Protein AF-A0A392S7H6-F1 (afdb_monomer_lite)

pLDDT: mean 86.93, std 18.19, range [43.28, 98.69]

Sequence (85 aa):
EKGNVPYVVNNGAGVFTRSPKETARIVAEWFSTKQDELKTMSENALKLANPEAVFNIVRDIHELAKQREPGAFPYELTASFTSII

Foldseek 3Di:
DVVVQCVLVVLLLDHDDPDPVVVVVVVVCCVPVNVVSNVVSVVSVVVPDDPCVVVVVVVVVVVVVVVDPPPPDPPPVPVVVVPPD

Structure (mmCIF, N/CA/C/O backbone):
data_AF-A0A392S7H6-F1
#
_entry.id   AF-A0A392S7H6-F1
#
loop_
_atom_site.group_PDB
_atom_site.id
_atom_site.type_symbol
_atom_site.label_atom_id
_atom_site.label_alt_id
_atom_site.label_comp_id
_atom_site.label_asym_id
_atom_site.label_entity_id
_atom_site.label_seq_id
_atom_site.pdbx_PDB_ins_code
_atom_site.Cartn_x
_atom_site.Cartn_y
_atom_site.Cartn_z
_atom_site.occupancy
_atom_site.B_iso_or_equiv
_atom_site.auth_seq_id
_atom_site.auth_comp_id
_atom_site.auth_asym_id
_atom_site.auth_atom_id
_atom_site.pdbx_PDB_model_num
ATOM 1 N N . GLU A 1 1 ? 4.440 -14.877 -4.375 1.00 59.97 1 GLU A N 1
ATOM 2 C CA . GLU A 1 1 ? 3.383 -14.378 -3.464 1.00 59.97 1 GLU A CA 1
ATOM 3 C C . GLU A 1 1 ? 3.778 -14.301 -1.979 1.00 59.97 1 GLU A C 1
ATOM 5 O O . GLU A 1 1 ? 3.423 -13.324 -1.335 1.00 59.97 1 GLU A O 1
ATOM 10 N N . LYS A 1 2 ? 4.563 -15.246 -1.420 1.00 62.94 2 LYS A N 1
ATOM 11 C CA . LYS A 1 2 ? 4.971 -15.228 0.011 1.00 62.94 2 LYS A CA 1
ATOM 12 C C . LYS A 1 2 ? 5.661 -13.935 0.501 1.00 62.94 2 LYS A C 1
ATOM 14 O O . LYS A 1 2 ? 5.620 -13.672 1.696 1.00 62.94 2 LYS A O 1
ATOM 19 N N . GLY A 1 3 ? 6.268 -13.140 -0.386 1.00 83.31 3 GLY A N 1
ATOM 20 C CA . GLY A 1 3 ? 6.939 -11.877 -0.034 1.00 83.31 3 GLY A CA 1
ATOM 21 C C . GLY A 1 3 ? 6.015 -10.661 0.105 1.00 83.31 3 GLY A C 1
ATOM 22 O O . GLY A 1 3 ? 6.399 -9.680 0.734 1.00 83.31 3 GLY A O 1
ATOM 23 N N . ASN A 1 4 ? 4.787 -10.730 -0.416 1.00 92.94 4 ASN A N 1
ATOM 24 C CA . ASN A 1 4 ? 3.894 -9.568 -0.463 1.00 92.94 4 ASN A CA 1
ATOM 25 C C . ASN A 1 4 ? 3.349 -9.226 0.929 1.00 92.94 4 ASN A C 1
ATOM 27 O O . ASN A 1 4 ? 3.258 -8.058 1.292 1.00 92.94 4 ASN A O 1
ATOM 31 N N . VAL A 1 5 ? 3.034 -10.250 1.730 1.00 94.75 5 VAL A N 1
ATOM 32 C CA . VAL A 1 5 ? 2.525 -10.060 3.095 1.00 94.75 5 VAL A CA 1
ATOM 33 C C . VAL A 1 5 ? 3.570 -9.373 3.985 1.00 94.75 5 VAL A C 1
ATOM 35 O O . VAL A 1 5 ? 3.245 -8.323 4.539 1.00 94.75 5 VAL A O 1
ATOM 38 N N . PRO A 1 6 ? 4.826 -9.865 4.088 1.00 95.62 6 PRO A N 1
ATOM 39 C CA . PRO A 1 6 ? 5.871 -9.138 4.803 1.00 95.62 6 PRO A CA 1
ATOM 40 C C . PRO A 1 6 ? 6.098 -7.721 4.272 1.00 95.62 6 PRO A C 1
ATOM 42 O O . PRO A 1 6 ? 6.307 -6.819 5.070 1.00 95.62 6 PRO A O 1
ATOM 45 N N . TYR A 1 7 ? 6.024 -7.497 2.955 1.00 96.62 7 TYR A N 1
ATOM 46 C CA . TYR A 1 7 ? 6.194 -6.159 2.385 1.00 96.62 7 TYR A CA 1
ATOM 47 C C . TYR A 1 7 ? 5.128 -5.174 2.886 1.00 96.62 7 TYR A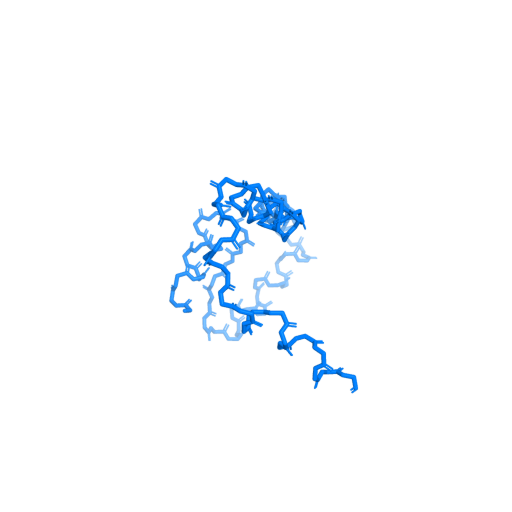 C 1
ATOM 49 O O . TYR A 1 7 ? 5.470 -4.079 3.316 1.00 96.62 7 TYR A O 1
ATOM 57 N N . VAL A 1 8 ? 3.851 -5.561 2.905 1.00 97.12 8 VAL A N 1
ATOM 58 C CA . VAL A 1 8 ? 2.767 -4.691 3.397 1.00 97.12 8 VAL A CA 1
ATOM 59 C C . VAL A 1 8 ? 2.858 -4.476 4.911 1.00 97.12 8 VAL A C 1
ATOM 61 O O . VAL A 1 8 ? 2.782 -3.341 5.380 1.00 97.12 8 VAL A O 1
ATOM 64 N N . VAL A 1 9 ? 3.046 -5.557 5.674 1.00 97.00 9 VAL A N 1
ATOM 65 C CA . VAL A 1 9 ? 3.020 -5.516 7.145 1.00 97.00 9 VAL A CA 1
ATOM 66 C C . VAL A 1 9 ? 4.247 -4.801 7.710 1.00 97.00 9 VAL A C 1
ATOM 68 O O . VAL A 1 9 ? 4.104 -3.930 8.563 1.00 97.00 9 VAL A O 1
ATOM 71 N N . ASN A 1 10 ? 5.450 -5.102 7.212 1.00 97.44 10 ASN A N 1
ATOM 72 C CA . ASN A 1 10 ? 6.685 -4.506 7.734 1.00 97.44 10 ASN A CA 1
ATOM 73 C C . ASN A 1 10 ? 6.807 -3.017 7.396 1.00 97.44 10 ASN A C 1
ATOM 75 O O . ASN A 1 10 ? 7.468 -2.285 8.125 1.00 97.44 10 ASN A O 1
ATOM 79 N N . ASN A 1 11 ? 6.165 -2.561 6.317 1.00 98.00 11 ASN A N 1
ATOM 80 C CA . ASN A 1 11 ? 6.078 -1.138 5.991 1.00 98.00 11 ASN A CA 1
ATOM 81 C C . ASN A 1 11 ? 4.883 -0.440 6.667 1.00 98.00 11 ASN A C 1
ATOM 83 O O . ASN A 1 11 ? 4.620 0.727 6.388 1.00 98.00 11 ASN A O 1
ATOM 87 N N . GLY A 1 12 ? 4.137 -1.137 7.533 1.00 97.88 12 GLY A N 1
ATOM 88 C CA . GLY A 1 12 ? 3.011 -0.561 8.266 1.00 97.88 12 GLY A CA 1
ATOM 89 C C . GLY A 1 12 ? 1.907 -0.023 7.355 1.00 97.88 12 GLY A C 1
ATOM 90 O O . GLY A 1 12 ? 1.262 0.958 7.712 1.00 97.88 12 GLY A O 1
ATOM 91 N N . ALA A 1 13 ? 1.729 -0.617 6.172 1.00 98.19 13 ALA A N 1
ATOM 92 C CA . ALA A 1 13 ? 0.689 -0.251 5.208 1.00 98.19 13 ALA A CA 1
ATOM 93 C C . ALA A 1 13 ? -0.563 -1.139 5.332 1.00 98.19 13 ALA A C 1
ATOM 95 O O . ALA A 1 13 ? -1.542 -0.951 4.615 1.00 98.19 13 ALA A O 1
ATOM 96 N N . GLY A 1 14 ? -0.531 -2.127 6.226 1.00 97.62 14 GLY A N 1
ATOM 97 C CA . GLY A 1 14 ? -1.643 -3.028 6.478 1.00 97.62 14 GLY A CA 1
ATOM 98 C C . GLY A 1 14 ? -1.309 -4.082 7.524 1.00 97.62 14 GLY A C 1
ATOM 99 O O . GLY A 1 14 ? -0.189 -4.170 8.026 1.00 97.62 14 GLY A O 1
ATOM 100 N N . VAL A 1 15 ? -2.299 -4.918 7.820 1.00 97.50 15 VAL A N 1
ATOM 101 C CA . VAL A 1 15 ? -2.202 -6.033 8.768 1.00 97.50 15 VAL A CA 1
ATOM 102 C C . VAL A 1 15 ? -2.582 -7.342 8.083 1.00 97.50 15 VAL A C 1
ATOM 104 O O . VAL A 1 15 ? -3.270 -7.347 7.063 1.00 97.50 15 VAL A O 1
ATOM 107 N N . PHE A 1 16 ? -2.147 -8.472 8.643 1.00 96.44 16 PHE A N 1
ATOM 108 C CA . PHE A 1 16 ? -2.461 -9.797 8.111 1.00 96.44 16 PHE A CA 1
ATOM 109 C C . PHE A 1 16 ? -3.158 -10.662 9.160 1.00 96.44 16 PHE A C 1
ATOM 111 O O . PHE A 1 16 ? -2.645 -10.869 10.256 1.00 96.44 16 PHE A O 1
ATOM 118 N N . THR A 1 17 ? -4.308 -11.223 8.795 1.00 96.75 17 THR A N 1
ATOM 119 C CA . THR A 1 17 ? -5.019 -12.229 9.585 1.00 96.75 17 THR A CA 1
ATOM 120 C C . THR A 1 17 ? -5.693 -13.235 8.657 1.00 96.75 17 THR A C 1
ATOM 122 O O . THR A 1 17 ? -6.069 -12.904 7.5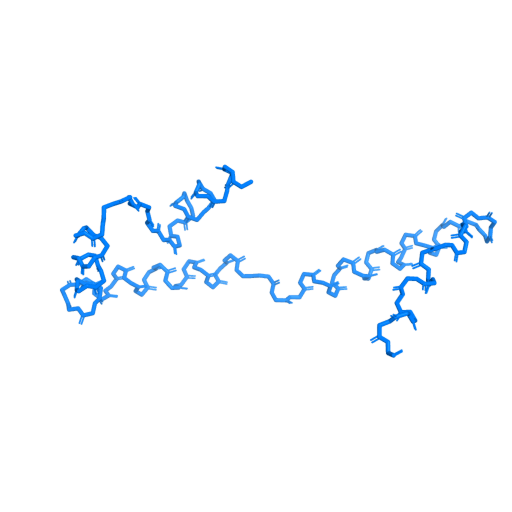35 1.00 96.75 17 THR A O 1
ATOM 125 N N . ARG A 1 18 ? -5.843 -14.480 9.119 1.00 96.62 18 ARG A N 1
ATOM 126 C CA . ARG A 1 18 ? -6.588 -15.539 8.410 1.00 96.62 18 ARG A CA 1
ATOM 127 C C . ARG A 1 18 ? -8.004 -15.739 8.956 1.00 96.62 18 ARG A C 1
ATOM 129 O O . ARG A 1 18 ? -8.743 -16.561 8.427 1.00 96.62 18 ARG A O 1
ATOM 136 N N . SER A 1 19 ? -8.365 -15.042 10.034 1.00 98.31 19 SER A N 1
ATOM 137 C CA . SER A 1 19 ? -9.654 -15.200 10.708 1.00 98.31 19 SER A CA 1
ATOM 138 C C . SER A 1 19 ? -10.653 -14.157 10.200 1.00 98.31 19 SER A C 1
ATOM 140 O O . SER A 1 19 ? -10.434 -12.969 10.434 1.00 98.31 19 SER A O 1
ATOM 142 N N . PRO A 1 20 ? -11.789 -14.564 9.602 1.00 98.25 20 PRO A N 1
ATOM 143 C CA . PRO A 1 20 ? -12.824 -13.623 9.170 1.00 98.25 20 PRO A CA 1
ATOM 144 C C . PRO A 1 20 ? -13.385 -12.770 10.315 1.00 98.25 20 PRO A C 1
ATOM 146 O O . PRO A 1 20 ? -13.678 -11.591 10.128 1.00 98.25 20 PRO A O 1
ATOM 149 N N . LYS A 1 21 ? -13.493 -13.346 11.522 1.00 98.56 21 LYS A N 1
ATOM 150 C CA . LYS A 1 21 ? -13.940 -12.617 12.721 1.00 98.56 21 LYS A CA 1
ATOM 151 C C . LYS A 1 21 ? -12.972 -11.496 13.087 1.00 98.56 21 LYS A C 1
ATOM 153 O O . LYS A 1 21 ? -13.401 -10.409 13.456 1.00 98.56 21 LYS A O 1
ATOM 158 N N . GLU A 1 22 ? -11.678 -11.767 12.959 1.00 98.44 22 GLU A N 1
ATOM 159 C CA . GLU A 1 22 ? -10.641 -10.786 13.256 1.00 98.44 22 GLU A CA 1
ATOM 160 C C . GLU A 1 22 ? -10.582 -9.694 12.186 1.00 98.44 22 GLU A C 1
ATOM 162 O O . GLU A 1 22 ? -10.479 -8.520 12.524 1.00 98.44 22 GLU A O 1
ATOM 167 N N . THR A 1 23 ? -10.752 -10.050 10.908 1.00 98.31 23 THR A N 1
ATOM 168 C CA . THR A 1 23 ? -10.903 -9.070 9.822 1.00 98.31 23 THR A CA 1
ATOM 169 C C . THR A 1 23 ? -12.064 -8.115 10.094 1.00 98.31 23 THR A C 1
ATOM 171 O O . THR A 1 23 ? -11.881 -6.903 10.023 1.00 98.31 23 THR A O 1
ATOM 174 N N . ALA A 1 24 ? -13.241 -8.639 10.454 1.00 98.44 24 ALA A N 1
ATOM 175 C CA . ALA A 1 24 ? -14.408 -7.813 10.758 1.00 98.44 24 ALA A CA 1
ATOM 176 C C . ALA A 1 24 ? -14.160 -6.879 11.954 1.00 98.44 24 ALA A C 1
ATOM 178 O O . ALA A 1 24 ? -14.518 -5.704 11.896 1.00 98.44 24 ALA A O 1
ATOM 179 N N . ARG A 1 25 ? -13.503 -7.380 13.009 1.00 98.56 25 ARG A N 1
ATOM 180 C CA . ARG A 1 25 ? -13.131 -6.581 14.184 1.00 98.56 25 ARG A CA 1
ATOM 181 C C . ARG A 1 25 ? -12.191 -5.432 13.813 1.00 98.56 25 ARG A C 1
ATOM 183 O O . ARG A 1 25 ? -12.472 -4.295 14.170 1.00 98.56 25 ARG A O 1
ATOM 190 N N . ILE A 1 26 ? -11.116 -5.714 13.073 1.00 98.44 26 ILE A N 1
ATOM 191 C CA . ILE A 1 26 ? -10.123 -4.710 12.650 1.00 98.44 26 ILE A CA 1
ATOM 192 C C . ILE A 1 26 ? -10.784 -3.610 11.812 1.00 98.44 26 ILE A C 1
ATOM 194 O O . ILE A 1 26 ? -10.595 -2.430 12.094 1.00 98.44 26 ILE A O 1
ATOM 198 N N . VAL A 1 27 ? -11.603 -3.985 10.824 1.00 98.25 27 VAL A N 1
ATOM 199 C CA . VAL A 1 27 ? -12.299 -3.012 9.967 1.00 98.25 27 VAL A CA 1
ATOM 200 C C . VAL A 1 27 ? -13.269 -2.149 10.780 1.00 98.25 27 VAL A C 1
ATOM 202 O O . VAL A 1 27 ? -13.301 -0.932 10.602 1.00 98.25 27 VAL A O 1
ATOM 205 N N . ALA A 1 28 ? -14.027 -2.746 11.706 1.00 98.56 28 ALA A N 1
ATOM 206 C CA . ALA A 1 28 ? -14.931 -1.998 12.577 1.00 98.56 28 ALA A CA 1
ATOM 207 C C . ALA A 1 28 ? -14.179 -0.999 13.473 1.00 98.56 28 ALA A C 1
ATOM 209 O O . ALA A 1 28 ? -14.635 0.130 13.656 1.00 98.56 28 ALA A O 1
ATOM 210 N N . GLU A 1 29 ? -13.016 -1.381 14.005 1.00 98.44 29 GLU A N 1
ATOM 211 C CA . GLU A 1 29 ? -12.167 -0.492 14.802 1.00 98.44 29 GLU A CA 1
ATOM 212 C C . GLU A 1 29 ? -11.606 0.662 13.970 1.00 98.44 29 GLU A C 1
ATOM 214 O O . GLU A 1 29 ? -11.696 1.811 14.397 1.00 98.44 29 GLU A O 1
ATOM 219 N N . TRP A 1 30 ? -11.094 0.399 12.765 1.00 98.50 30 TRP A N 1
ATOM 220 C CA . TRP A 1 30 ? -10.602 1.445 11.861 1.00 98.50 30 TRP A CA 1
ATOM 221 C C . TRP A 1 30 ? -11.659 2.503 11.537 1.00 98.50 30 TRP A C 1
ATOM 223 O O . TRP A 1 30 ? -11.324 3.675 11.393 1.00 98.50 30 TRP A O 1
ATOM 233 N N . PHE A 1 31 ? -12.935 2.117 11.467 1.00 98.06 31 PHE A N 1
ATOM 234 C CA . PHE A 1 31 ? -14.046 3.042 11.219 1.00 98.06 31 PHE A CA 1
ATOM 235 C C . PHE A 1 31 ? -14.653 3.637 12.497 1.00 98.06 31 PHE A C 1
ATOM 237 O O . PHE A 1 31 ? -15.615 4.399 12.423 1.00 98.06 31 PHE A O 1
ATOM 244 N N . SER A 1 32 ? -14.105 3.320 13.672 1.00 97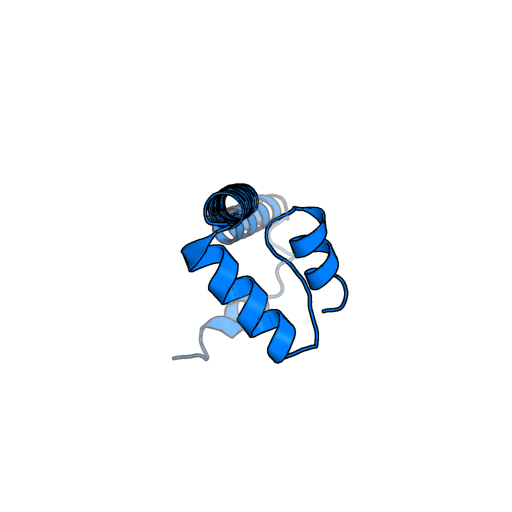.88 32 SER A N 1
ATOM 245 C CA . SER A 1 32 ? -14.594 3.826 14.954 1.00 97.88 32 SER A CA 1
ATOM 246 C C . SER A 1 32 ? -13.451 4.292 15.856 1.00 97.88 32 SER A C 1
ATOM 248 O O . SER A 1 32 ? -13.037 5.445 15.773 1.00 97.88 32 SER A O 1
ATOM 250 N N . THR A 1 33 ? -12.944 3.416 16.717 1.00 97.88 33 THR A N 1
ATOM 251 C CA . THR A 1 33 ? -12.010 3.729 17.804 1.00 97.8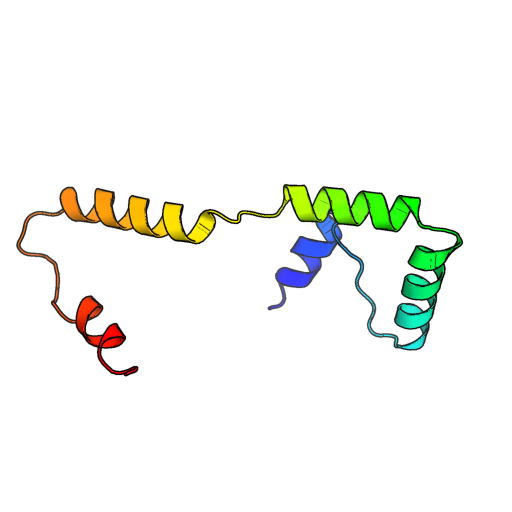8 33 THR A CA 1
ATOM 252 C C . THR A 1 33 ? -10.552 3.844 17.364 1.00 97.88 33 THR A C 1
ATOM 254 O O . THR A 1 33 ? -9.731 4.325 18.138 1.00 97.88 33 THR A O 1
ATOM 257 N N . LYS A 1 34 ? -10.215 3.422 16.140 1.00 98.00 34 LYS A N 1
ATOM 258 C CA . LYS A 1 34 ? -8.844 3.353 15.609 1.00 98.00 34 LYS A CA 1
ATOM 259 C C . LYS A 1 34 ? -8.667 4.064 14.265 1.00 98.00 34 LYS A C 1
ATOM 261 O O . LYS A 1 34 ? -7.910 3.611 13.406 1.00 98.00 34 LYS A O 1
ATOM 266 N N . GLN A 1 35 ? -9.340 5.197 14.083 1.00 98.00 35 GLN A N 1
ATOM 267 C CA . GLN A 1 35 ? -9.207 6.012 12.868 1.00 98.00 35 GLN A CA 1
ATOM 268 C C . GLN A 1 35 ? -7.771 6.514 12.644 1.00 98.00 35 GLN A C 1
ATOM 270 O O . GLN A 1 35 ? -7.314 6.558 11.505 1.00 98.00 35 GLN A O 1
ATOM 275 N N . ASP A 1 36 ? -7.027 6.816 13.712 1.00 98.19 36 ASP A N 1
ATOM 276 C CA . ASP A 1 36 ? -5.622 7.237 13.610 1.00 98.19 36 ASP A CA 1
ATOM 277 C C . ASP A 1 36 ? -4.705 6.114 13.100 1.00 98.19 36 ASP A C 1
ATOM 279 O O . ASP A 1 36 ? -3.755 6.366 12.354 1.00 98.19 36 ASP A O 1
ATOM 283 N N . GLU A 1 37 ? -5.010 4.862 13.454 1.00 98.00 37 GLU A N 1
ATOM 284 C CA . GLU A 1 37 ? -4.297 3.683 12.955 1.00 98.00 37 GLU A CA 1
ATOM 285 C C . GLU A 1 37 ? -4.536 3.520 11.445 1.00 98.00 37 GLU A C 1
ATOM 287 O O . GLU A 1 37 ? -3.586 3.371 10.674 1.00 98.00 37 GLU A O 1
ATOM 292 N N . LEU A 1 38 ? -5.798 3.648 11.011 1.00 98.44 38 LEU A N 1
ATOM 293 C CA . LEU A 1 38 ? -6.174 3.637 9.595 1.00 98.44 38 LEU A CA 1
ATOM 294 C C . LEU A 1 38 ? -5.492 4.771 8.819 1.00 98.44 38 LEU A C 1
ATOM 296 O O . LEU A 1 38 ? -4.936 4.540 7.745 1.00 98.44 38 LEU A O 1
ATOM 300 N N . LYS A 1 39 ? -5.506 5.994 9.362 1.00 98.50 39 LYS A N 1
ATOM 301 C CA . LYS A 1 39 ? -4.875 7.162 8.740 1.00 98.50 39 LYS A CA 1
ATOM 302 C C . LYS A 1 39 ? -3.373 6.951 8.567 1.00 98.50 39 LYS A C 1
ATOM 304 O O . LYS A 1 39 ? -2.848 7.166 7.478 1.00 98.50 39 LYS A O 1
ATOM 309 N N . THR A 1 40 ? -2.701 6.455 9.604 1.00 98.50 40 THR A N 1
ATOM 310 C CA . THR A 1 40 ? -1.265 6.151 9.562 1.00 98.50 40 THR A CA 1
ATOM 311 C C . THR A 1 40 ? -0.943 5.105 8.491 1.00 98.50 40 THR A C 1
ATOM 313 O O . THR A 1 40 ? -0.024 5.299 7.694 1.00 98.50 40 THR A O 1
ATOM 316 N N . MET A 1 41 ? -1.719 4.017 8.414 1.00 98.44 41 MET A N 1
ATOM 317 C CA . MET A 1 41 ? -1.545 3.006 7.363 1.00 98.44 41 MET A CA 1
ATOM 318 C C . MET A 1 41 ? -1.787 3.575 5.965 1.00 98.44 41 MET A C 1
ATOM 320 O O . MET A 1 41 ? -1.030 3.267 5.047 1.00 98.44 41 MET A O 1
ATOM 324 N N . SER A 1 42 ? -2.791 4.441 5.803 1.00 98.44 42 SER A N 1
ATOM 325 C CA . SER A 1 42 ? -3.067 5.123 4.536 1.00 98.44 42 SER A CA 1
ATOM 326 C C . SER A 1 42 ? -1.897 6.007 4.099 1.00 98.44 42 SER A C 1
ATOM 328 O O . SER A 1 42 ? -1.505 5.985 2.934 1.00 98.44 42 SER A O 1
ATOM 330 N N . GLU A 1 43 ? -1.310 6.771 5.018 1.00 98.69 43 GLU A N 1
ATOM 331 C CA . GLU A 1 43 ? -0.133 7.598 4.736 1.00 98.69 43 GLU A CA 1
ATOM 332 C C . GLU A 1 43 ? 1.088 6.743 4.374 1.00 98.69 43 GLU A C 1
ATOM 334 O O . GLU A 1 43 ? 1.834 7.084 3.456 1.00 98.69 43 GLU A O 1
ATOM 339 N N . ASN A 1 44 ? 1.287 5.606 5.042 1.00 98.56 44 ASN A N 1
ATOM 340 C CA . ASN A 1 44 ? 2.359 4.672 4.698 1.00 98.56 44 ASN A CA 1
ATOM 341 C C . ASN A 1 44 ? 2.136 4.017 3.330 1.00 98.56 44 ASN A C 1
ATOM 343 O O . ASN A 1 44 ? 3.078 3.917 2.548 1.00 98.56 44 ASN A O 1
ATOM 347 N N . ALA A 1 45 ? 0.900 3.647 2.991 1.00 98.50 45 ALA A N 1
ATOM 348 C CA . ALA A 1 45 ? 0.561 3.131 1.668 1.00 98.50 45 ALA A CA 1
ATOM 349 C C . ALA A 1 45 ? 0.867 4.156 0.561 1.00 98.50 45 ALA A C 1
ATOM 351 O O . ALA A 1 45 ? 1.426 3.789 -0.471 1.00 98.50 45 ALA A O 1
ATOM 352 N N . LEU A 1 46 ? 0.588 5.443 0.798 1.00 98.38 46 LEU A N 1
ATOM 353 C CA . LEU A 1 46 ? 0.958 6.521 -0.126 1.00 98.38 46 LEU A CA 1
ATOM 354 C C . LEU A 1 46 ? 2.478 6.661 -0.286 1.00 98.38 46 LEU A C 1
ATOM 356 O O . LEU A 1 46 ? 2.942 6.869 -1.402 1.00 98.38 46 LEU A O 1
ATOM 360 N N . LYS A 1 47 ? 3.264 6.501 0.787 1.00 98.00 47 LYS A N 1
ATOM 361 C CA . LYS A 1 47 ? 4.741 6.528 0.711 1.00 98.00 47 LYS A CA 1
ATOM 362 C C . LYS A 1 47 ? 5.319 5.361 -0.095 1.00 98.00 47 LYS A C 1
ATOM 364 O O . LYS A 1 47 ? 6.367 5.519 -0.710 1.00 98.00 47 LYS A O 1
ATOM 369 N N . LEU A 1 48 ? 4.668 4.197 -0.071 1.00 97.69 48 LEU A N 1
ATOM 370 C CA . LEU A 1 48 ? 5.078 3.026 -0.857 1.00 97.69 48 LEU A CA 1
ATOM 371 C C . LEU A 1 48 ? 4.660 3.114 -2.326 1.00 97.69 48 LEU A C 1
ATOM 373 O O . LEU A 1 48 ? 5.206 2.393 -3.162 1.00 97.69 48 LEU A O 1
ATOM 377 N N . ALA A 1 49 ? 3.667 3.945 -2.643 1.00 97.56 49 ALA A N 1
ATOM 378 C CA . ALA A 1 49 ? 3.147 4.050 -3.992 1.00 97.56 49 ALA A CA 1
ATOM 379 C C . ALA A 1 49 ? 4.216 4.595 -4.950 1.00 97.56 49 ALA A C 1
ATOM 381 O O . ALA A 1 49 ? 4.875 5.597 -4.683 1.00 97.56 49 ALA A O 1
ATOM 382 N N . ASN A 1 50 ? 4.342 3.950 -6.109 1.00 97.62 50 ASN A N 1
ATOM 383 C CA . ASN A 1 50 ? 5.167 4.431 -7.212 1.00 97.62 50 ASN A CA 1
ATOM 384 C C . ASN A 1 50 ? 4.320 4.490 -8.493 1.00 97.62 50 ASN A C 1
ATOM 386 O O . ASN A 1 50 ? 4.397 3.576 -9.318 1.00 97.62 50 ASN A O 1
ATOM 390 N N . PRO A 1 51 ? 3.469 5.521 -8.651 1.00 98.00 51 PRO A N 1
ATOM 391 C CA . PRO A 1 51 ? 2.561 5.622 -9.795 1.00 98.00 51 PRO A CA 1
ATOM 392 C C . PRO A 1 51 ? 3.304 5.720 -11.137 1.00 98.00 51 PRO A C 1
ATOM 394 O O . PRO A 1 51 ? 2.815 5.221 -12.146 1.00 98.00 51 PRO A O 1
ATOM 397 N N . GLU A 1 52 ? 4.524 6.265 -11.138 1.00 98.06 52 GLU A N 1
ATOM 398 C CA . GLU A 1 52 ? 5.337 6.452 -12.345 1.00 98.06 52 GLU A CA 1
ATOM 399 C C . GLU A 1 52 ? 6.210 5.235 -12.697 1.00 98.06 52 GLU A C 1
ATOM 401 O O . GLU A 1 52 ? 7.001 5.291 -13.642 1.00 98.06 52 GLU A O 1
ATOM 406 N N . ALA A 1 53 ? 6.088 4.124 -11.958 1.00 98.00 53 ALA A N 1
ATOM 407 C CA . ALA A 1 53 ? 6.961 2.958 -12.102 1.00 98.00 53 ALA A CA 1
ATOM 408 C C . ALA A 1 53 ? 7.068 2.477 -13.556 1.00 98.00 53 ALA A C 1
ATOM 410 O O . ALA A 1 53 ? 8.172 2.263 -14.052 1.00 98.00 53 ALA A O 1
ATOM 411 N N . VAL A 1 54 ? 5.937 2.357 -14.257 1.00 97.81 54 VAL A N 1
ATOM 412 C CA . VAL A 1 54 ? 5.914 1.876 -15.645 1.00 97.81 54 VAL A CA 1
ATOM 413 C C . VAL A 1 54 ? 6.625 2.835 -16.602 1.00 97.81 54 VAL A C 1
ATOM 415 O O . VAL A 1 54 ? 7.391 2.389 -17.453 1.00 97.81 54 VAL A O 1
ATOM 418 N N . PHE A 1 55 ? 6.445 4.147 -16.437 1.00 98.00 55 PHE A N 1
ATOM 419 C CA . PHE A 1 55 ? 7.097 5.144 -17.285 1.00 98.00 55 PHE A CA 1
ATOM 420 C C . PHE A 1 55 ? 8.605 5.172 -17.061 1.00 98.00 55 PHE A C 1
ATOM 422 O O . PHE A 1 55 ? 9.365 5.314 -18.018 1.00 98.00 55 PHE A O 1
ATOM 429 N N . ASN A 1 56 ? 9.038 5.019 -15.811 1.00 98.19 56 ASN A N 1
ATOM 430 C CA . ASN A 1 56 ? 10.454 4.945 -15.470 1.00 98.19 56 ASN A CA 1
ATOM 431 C C . ASN A 1 56 ? 11.090 3.693 -16.082 1.00 98.19 56 ASN A C 1
ATOM 433 O O . ASN A 1 56 ? 12.081 3.810 -16.792 1.00 98.19 56 ASN A O 1
ATOM 437 N N . ILE A 1 57 ? 10.449 2.528 -15.937 1.00 97.62 57 ILE A N 1
ATOM 438 C CA . ILE A 1 57 ? 10.922 1.270 -16.535 1.00 97.62 57 ILE A CA 1
ATOM 439 C C . ILE A 1 57 ? 11.057 1.391 -18.058 1.00 97.62 57 ILE A C 1
ATOM 441 O O . ILE A 1 57 ? 12.085 1.024 -18.620 1.00 97.62 57 ILE A O 1
ATOM 445 N N . VAL A 1 58 ? 10.036 1.917 -18.744 1.00 97.38 58 VAL A N 1
ATOM 446 C CA . VAL A 1 58 ? 10.065 2.066 -20.209 1.00 97.38 58 VAL A CA 1
ATOM 447 C C . VAL A 1 58 ? 11.171 3.023 -20.648 1.00 97.38 58 VAL A C 1
ATOM 449 O O . VAL A 1 58 ? 11.867 2.748 -21.624 1.00 97.38 58 VAL A O 1
ATOM 452 N N . ARG A 1 59 ? 11.361 4.130 -19.926 1.00 96.81 59 ARG A N 1
ATOM 453 C CA . ARG A 1 59 ? 12.425 5.100 -20.207 1.00 96.81 59 ARG A CA 1
ATOM 454 C C . ARG A 1 59 ? 13.806 4.482 -20.032 1.00 96.81 59 ARG A C 1
ATOM 456 O O . ARG A 1 59 ? 14.643 4.648 -20.910 1.00 96.81 59 ARG A O 1
ATOM 463 N N . ASP A 1 60 ? 14.013 3.721 -18.963 1.00 96.38 60 ASP A N 1
ATOM 464 C CA . ASP A 1 60 ? 15.278 3.031 -18.707 1.00 96.38 60 ASP A CA 1
ATOM 465 C C . ASP A 1 60 ? 15.583 2.012 -19.813 1.00 96.38 60 ASP A C 1
ATOM 467 O O . ASP A 1 60 ? 16.693 1.978 -20.343 1.00 96.38 60 ASP A O 1
ATOM 471 N N . ILE A 1 61 ? 14.582 1.228 -20.232 1.00 95.50 61 ILE A N 1
ATOM 472 C CA . ILE A 1 61 ? 14.715 0.286 -21.354 1.00 95.50 61 ILE A CA 1
ATOM 473 C C . ILE A 1 61 ? 15.056 1.025 -22.654 1.00 95.50 61 ILE A C 1
ATOM 475 O O . ILE A 1 61 ? 15.928 0.576 -23.397 1.00 95.50 61 ILE A O 1
ATOM 479 N N . HIS A 1 62 ? 14.396 2.151 -22.933 1.00 92.19 62 HIS A N 1
ATOM 480 C CA . HIS A 1 62 ? 14.652 2.966 -24.123 1.00 92.19 62 HIS A CA 1
ATOM 481 C C . HIS A 1 62 ? 16.081 3.514 -24.156 1.00 92.19 62 HIS A C 1
ATOM 483 O O . HIS A 1 62 ? 16.752 3.440 -25.185 1.00 92.19 62 HIS A O 1
ATOM 489 N N . GLU A 1 63 ? 16.584 4.021 -23.032 1.00 93.81 63 GLU A N 1
ATOM 490 C CA . GLU A 1 63 ? 17.963 4.511 -22.958 1.00 93.81 63 GLU A CA 1
ATOM 491 C C . GLU A 1 63 ? 18.985 3.370 -23.077 1.00 93.81 63 GLU A C 1
ATOM 493 O O . GLU A 1 63 ? 19.969 3.507 -23.804 1.00 93.81 63 GLU A O 1
ATOM 498 N N . LEU A 1 64 ? 18.725 2.207 -22.468 1.00 93.69 64 LEU A N 1
ATOM 499 C CA . LEU A 1 64 ? 19.549 1.006 -22.660 1.00 93.69 64 LEU A CA 1
ATOM 500 C C . LEU A 1 64 ? 19.547 0.528 -24.120 1.00 93.69 64 LEU A C 1
ATOM 502 O O . LEU A 1 64 ? 20.566 0.046 -24.615 1.00 93.69 64 LEU A O 1
ATOM 506 N N . ALA A 1 65 ? 18.422 0.666 -24.823 1.00 88.94 65 ALA A N 1
ATOM 507 C CA . ALA A 1 65 ? 18.301 0.288 -26.225 1.00 88.94 65 ALA A CA 1
ATOM 508 C C . ALA A 1 65 ? 19.171 1.156 -27.140 1.00 88.94 65 ALA A C 1
ATOM 510 O O . ALA A 1 65 ? 19.833 0.618 -28.024 1.00 88.94 65 ALA A O 1
ATOM 511 N N . LYS A 1 66 ? 19.234 2.471 -26.897 1.00 86.44 66 LYS A N 1
ATOM 512 C CA . LYS A 1 66 ? 20.103 3.395 -27.652 1.00 86.44 66 LYS A CA 1
ATOM 513 C C . LYS A 1 66 ? 21.591 3.086 -27.504 1.00 86.44 66 LYS A C 1
ATOM 515 O O . LYS A 1 66 ? 22.368 3.408 -28.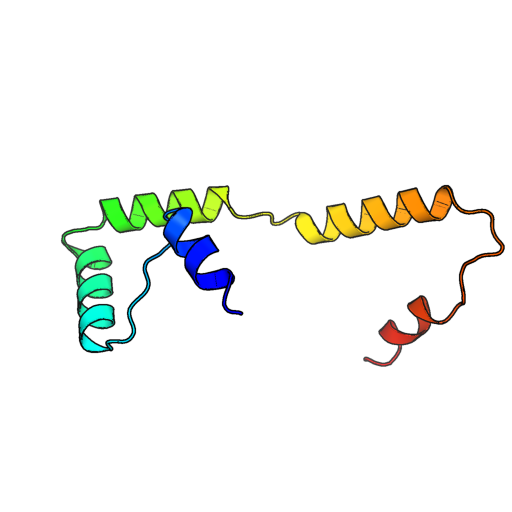395 1.00 86.44 66 LYS A O 1
ATOM 520 N N . GLN A 1 67 ? 21.989 2.506 -26.374 1.00 85.75 67 GLN A N 1
ATOM 521 C CA . GLN A 1 67 ? 23.381 2.147 -26.092 1.00 85.75 67 GLN A CA 1
ATOM 522 C C . GLN A 1 67 ? 23.814 0.841 -26.774 1.00 85.75 67 GLN A C 1
ATOM 524 O O . GLN A 1 67 ? 25.006 0.543 -26.814 1.00 85.75 67 GLN A O 1
ATOM 529 N N . ARG A 1 68 ? 22.872 0.046 -27.302 1.00 72.44 68 ARG A N 1
ATOM 530 C CA . ARG A 1 68 ? 23.174 -1.169 -28.065 1.00 72.44 68 ARG A CA 1
ATOM 531 C C . ARG A 1 68 ? 23.268 -0.835 -29.552 1.00 72.44 68 ARG A C 1
ATOM 533 O O . ARG A 1 68 ? 22.386 -0.179 -30.097 1.00 72.44 68 ARG A O 1
ATOM 540 N N . GLU A 1 69 ? 24.324 -1.306 -30.216 1.00 59.97 69 GLU A N 1
ATOM 541 C CA . GLU A 1 69 ? 24.480 -1.116 -31.662 1.00 59.97 69 GLU A CA 1
ATOM 542 C C . GLU A 1 69 ? 23.320 -1.760 -32.457 1.00 59.97 69 GLU A C 1
ATOM 544 O O . GLU A 1 69 ? 22.740 -2.747 -31.989 1.00 59.97 69 GLU A O 1
ATOM 549 N N . PRO A 1 70 ? 22.986 -1.260 -33.668 1.00 59.22 70 PRO A N 1
ATOM 550 C CA . PRO A 1 70 ? 21.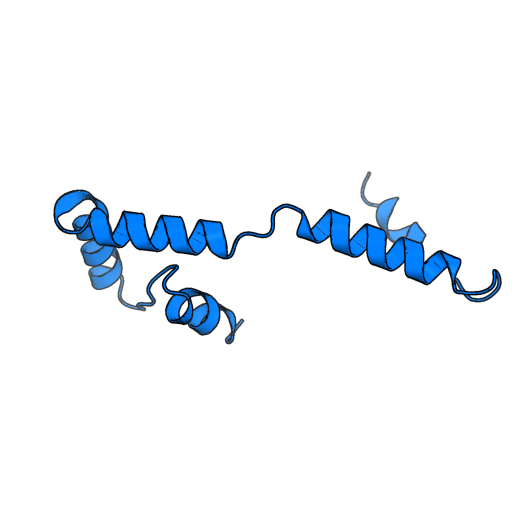752 -1.586 -34.404 1.00 59.22 70 PRO A CA 1
ATOM 551 C C . PRO A 1 70 ? 21.510 -3.066 -34.777 1.00 59.22 70 PRO A C 1
ATOM 553 O O . PRO A 1 70 ? 20.513 -3.369 -35.425 1.00 59.22 70 PRO A O 1
ATOM 556 N N . GLY A 1 71 ? 22.395 -3.996 -34.408 1.00 55.12 71 GLY A N 1
ATOM 557 C CA . GLY A 1 71 ? 22.353 -5.405 -34.816 1.00 55.12 71 GLY A CA 1
ATOM 558 C C . GLY A 1 71 ? 21.780 -6.405 -33.801 1.00 55.12 71 GLY A C 1
ATOM 559 O O . GLY A 1 71 ? 21.731 -7.589 -34.115 1.00 55.12 71 GLY A O 1
ATOM 560 N N . ALA A 1 72 ? 21.372 -5.986 -32.596 1.00 55.16 72 ALA A N 1
ATOM 561 C CA . ALA A 1 72 ? 21.055 -6.915 -31.495 1.00 55.16 72 ALA A CA 1
ATOM 562 C C . ALA A 1 72 ? 19.599 -6.878 -30.982 1.00 55.16 72 ALA A C 1
ATOM 564 O O . ALA A 1 72 ? 19.340 -7.285 -29.848 1.00 55.16 72 ALA A O 1
ATOM 565 N N . PHE A 1 73 ? 18.642 -6.414 -31.789 1.00 55.56 73 PHE A N 1
ATOM 566 C CA . PHE A 1 73 ? 17.214 -6.555 -31.482 1.00 55.56 73 PHE A CA 1
ATOM 567 C C . PHE A 1 73 ? 16.604 -7.680 -32.328 1.00 55.56 73 PHE A C 1
ATOM 569 O O . PHE A 1 73 ? 16.260 -7.435 -33.486 1.00 55.56 73 PHE A O 1
ATOM 576 N N . PRO A 1 74 ? 16.438 -8.910 -31.800 1.00 54.12 74 PRO A N 1
ATOM 577 C CA . PRO A 1 74 ? 15.520 -9.849 -32.421 1.00 54.12 74 PRO A CA 1
ATOM 578 C C . PRO A 1 74 ? 14.127 -9.218 -32.361 1.00 54.12 74 PRO A C 1
ATOM 580 O O . PRO A 1 74 ? 13.613 -8.890 -31.292 1.00 54.12 74 PRO A O 1
ATOM 583 N N . TYR A 1 75 ? 13.551 -9.017 -33.539 1.00 52.06 75 TYR A N 1
ATOM 584 C CA . TYR A 1 75 ? 12.273 -8.367 -33.840 1.00 52.06 75 TYR A CA 1
ATOM 585 C C . TYR A 1 75 ? 11.039 -9.003 -33.148 1.00 52.06 75 TYR A C 1
ATOM 587 O O . TYR A 1 75 ? 9.905 -8.655 -33.460 1.00 52.06 75 TYR A O 1
ATOM 595 N N . GLU A 1 76 ? 11.228 -9.941 -32.216 1.00 55.00 76 GLU A N 1
ATOM 596 C CA . GLU A 1 76 ? 10.156 -10.709 -31.575 1.00 55.00 76 GLU A CA 1
ATOM 597 C C . GLU A 1 76 ? 9.457 -9.966 -30.426 1.00 55.00 76 GLU A C 1
ATOM 599 O O . GLU A 1 76 ? 8.322 -10.293 -30.086 1.00 55.00 76 GLU A O 1
ATOM 604 N N . LEU A 1 77 ? 10.071 -8.926 -29.848 1.00 54.56 77 LEU A N 1
ATOM 605 C CA . LEU A 1 77 ? 9.482 -8.208 -28.705 1.00 54.56 77 LEU A CA 1
ATOM 606 C C . LEU A 1 77 ? 8.393 -7.189 -29.087 1.00 54.56 77 LEU A C 1
ATOM 608 O O . LEU A 1 77 ? 7.598 -6.809 -28.230 1.00 54.56 77 LEU A O 1
ATOM 612 N N . THR A 1 78 ? 8.309 -6.756 -30.349 1.00 51.06 78 THR A N 1
ATOM 613 C CA . THR A 1 78 ? 7.287 -5.786 -30.796 1.00 51.06 78 THR A CA 1
ATOM 614 C C . THR A 1 78 ? 6.047 -6.442 -31.407 1.00 51.06 78 THR A C 1
ATOM 616 O O . THR A 1 78 ? 4.998 -5.803 -31.474 1.00 51.06 78 THR A O 1
ATOM 619 N N . ALA A 1 79 ? 6.116 -7.723 -31.786 1.00 50.03 79 ALA A N 1
ATOM 620 C CA . ALA A 1 79 ? 4.996 -8.441 -32.402 1.00 50.03 79 ALA A CA 1
ATOM 621 C C . ALA A 1 79 ? 3.879 -8.821 -31.406 1.00 50.03 79 ALA A C 1
ATOM 623 O O . ALA A 1 79 ? 2.734 -9.033 -31.803 1.00 50.03 79 ALA A O 1
ATOM 624 N N . SER A 1 80 ? 4.172 -8.879 -30.101 1.00 52.62 80 SER A N 1
ATOM 625 C CA . SER A 1 80 ? 3.209 -9.375 -29.104 1.00 52.62 80 SER A CA 1
ATOM 626 C C . SER A 1 80 ? 2.128 -8.365 -28.687 1.00 52.62 80 SER A C 1
ATOM 628 O O . SER A 1 80 ? 1.174 -8.763 -28.022 1.00 52.62 80 SER A O 1
ATOM 630 N N . PHE A 1 81 ? 2.228 -7.086 -29.067 1.00 54.06 81 PHE A N 1
ATOM 631 C CA . PHE A 1 81 ? 1.211 -6.075 -28.725 1.00 54.06 81 PHE A CA 1
ATOM 632 C C . PHE A 1 81 ? 0.193 -5.820 -29.842 1.00 54.06 81 PHE A C 1
ATOM 634 O O . PHE A 1 81 ? -0.820 -5.167 -29.607 1.00 54.06 81 PHE A O 1
ATOM 641 N N . THR A 1 82 ? 0.416 -6.357 -31.044 1.00 51.91 82 THR A N 1
ATOM 642 C CA . THR A 1 82 ? -0.495 -6.182 -32.187 1.00 51.91 82 THR A CA 1
ATOM 643 C C . THR A 1 82 ? -1.598 -7.241 -32.253 1.00 51.91 82 THR A C 1
ATOM 645 O O . THR A 1 82 ? -2.534 -7.076 -33.021 1.00 51.91 82 THR A O 1
ATOM 648 N N . SER A 1 83 ? -1.522 -8.308 -31.445 1.00 48.03 83 SER A N 1
ATOM 649 C CA . SER A 1 83 ? -2.503 -9.413 -31.454 1.00 48.03 83 SER A CA 1
ATOM 650 C C . SER A 1 83 ? -3.611 -9.294 -30.392 1.00 48.03 83 SER A C 1
ATOM 652 O O . SER A 1 83 ? -4.319 -10.266 -30.149 1.00 48.03 83 SER A O 1
ATOM 654 N N . ILE A 1 84 ? -3.758 -8.136 -29.731 1.00 51.12 84 ILE A N 1
ATOM 655 C CA . ILE A 1 84 ? -4.830 -7.876 -28.740 1.00 51.12 84 ILE A CA 1
ATOM 656 C C . ILE A 1 84 ? -5.819 -6.804 -29.257 1.00 51.12 84 ILE A C 1
ATOM 658 O O . ILE A 1 84 ? -6.477 -6.120 -28.479 1.00 51.12 84 ILE A O 1
ATOM 662 N N . ILE A 1 85 ? -5.954 -6.652 -30.578 1.00 43.28 85 ILE A N 1
ATOM 663 C CA . ILE A 1 85 ? -7.067 -5.912 -31.200 1.00 43.28 85 ILE A CA 1
ATOM 664 C C . ILE A 1 85 ? -7.766 -6.829 -32.195 1.00 43.28 85 ILE A C 1
ATOM 666 O O . ILE A 1 85 ? -7.042 -7.452 -33.003 1.00 43.28 85 ILE A O 1
#

Organism: NCBI:txid97028

Secondary structure (DSSP, 8-state):
-TTHHHHHHHTTS----S-HHHHHHHHHHHTTTTHHHHHHHHHHHHHH--TTHHHHHHHHHHHHHHTS-TT---TTSSGGGTT--

InterPro domains:
  IPR050519 Glycosyltransferase 28 family, UgtP subfamily [PTHR43025] (1-77)

Radius of gyration: 21.3 Å; chains: 1; bounding box: 39×23×53 Å